Protein AF-A0A7C0ZGD0-F1 (afdb_monomer)

Structure (mmCIF, N/CA/C/O backbone):
data_AF-A0A7C0ZGD0-F1
#
_entry.id   AF-A0A7C0ZGD0-F1
#
loop_
_atom_site.group_PDB
_atom_site.id
_atom_site.type_symbol
_atom_site.label_atom_id
_atom_site.label_alt_id
_atom_site.label_comp_id
_atom_site.label_asym_id
_atom_site.label_entity_id
_atom_site.label_seq_id
_atom_site.pdbx_PDB_ins_code
_atom_site.Cartn_x
_atom_site.Cartn_y
_atom_site.Cartn_z
_atom_site.occupancy
_atom_site.B_iso_or_equiv
_atom_site.auth_seq_id
_atom_site.auth_comp_id
_atom_site.auth_asym_id
_atom_site.auth_atom_id
_atom_site.pdbx_PDB_model_num
ATOM 1 N N . MET A 1 1 ? 12.953 -14.243 -24.165 1.00 50.09 1 MET A N 1
ATOM 2 C CA . MET A 1 1 ? 13.187 -13.141 -23.206 1.00 50.09 1 MET A CA 1
ATOM 3 C C . MET A 1 1 ? 12.539 -13.530 -21.892 1.00 50.09 1 MET A C 1
ATOM 5 O O . MET A 1 1 ? 11.337 -13.744 -21.877 1.00 50.09 1 MET A O 1
ATOM 9 N N . THR A 1 2 ? 13.311 -13.695 -20.823 1.00 66.75 2 THR A N 1
ATOM 10 C CA . THR A 1 2 ? 12.775 -13.910 -19.473 1.00 66.75 2 THR A CA 1
ATOM 11 C C . THR A 1 2 ? 12.337 -12.561 -18.914 1.00 66.75 2 THR A C 1
ATOM 13 O O . THR A 1 2 ? 13.171 -11.709 -18.621 1.00 66.75 2 THR A O 1
ATOM 16 N N . VAL A 1 3 ? 11.027 -12.334 -18.815 1.00 75.19 3 VAL A N 1
ATOM 17 C CA . VAL A 1 3 ? 10.489 -11.143 -18.149 1.00 75.19 3 VAL A CA 1
ATOM 18 C C . VAL A 1 3 ? 10.591 -11.382 -16.648 1.00 75.19 3 VAL A C 1
ATOM 20 O O . VAL A 1 3 ? 9.972 -12.300 -16.117 1.00 75.19 3 VAL A O 1
ATOM 23 N N . GLN A 1 4 ? 11.417 -10.594 -15.962 1.00 80.31 4 GLN A N 1
ATOM 24 C CA . GLN A 1 4 ? 11.511 -10.650 -14.508 1.00 80.31 4 GLN A CA 1
ATOM 25 C C . GLN A 1 4 ? 10.378 -9.807 -13.924 1.00 80.31 4 GLN A C 1
ATOM 27 O O . GLN A 1 4 ? 10.323 -8.600 -14.157 1.00 80.31 4 GLN A O 1
ATOM 32 N N . ILE A 1 5 ? 9.468 -10.439 -13.191 1.00 85.88 5 ILE A N 1
ATOM 33 C CA . ILE A 1 5 ? 8.340 -9.766 -12.545 1.00 85.88 5 ILE A CA 1
ATOM 34 C C . ILE A 1 5 ? 8.624 -9.741 -11.048 1.00 85.88 5 ILE A C 1
ATOM 36 O O . ILE A 1 5 ? 8.964 -10.763 -10.454 1.00 85.88 5 ILE A O 1
ATOM 40 N N . VAL A 1 6 ? 8.525 -8.560 -10.444 1.00 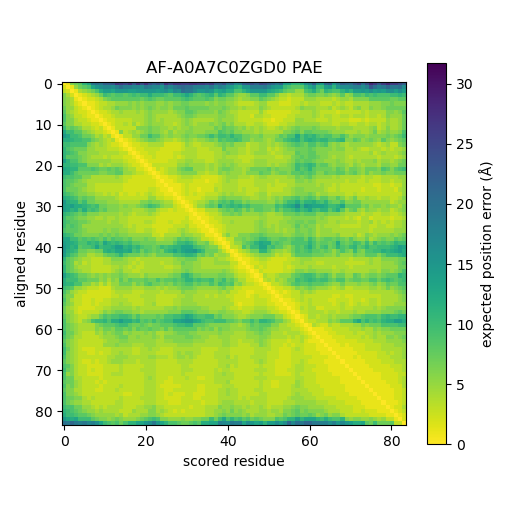87.88 6 VAL A N 1
ATOM 41 C CA . VAL A 1 6 ? 8.524 -8.425 -8.985 1.00 87.88 6 VAL A CA 1
ATOM 42 C C . VAL A 1 6 ? 7.128 -8.010 -8.584 1.00 87.88 6 VAL A C 1
ATOM 44 O O . VAL A 1 6 ? 6.668 -6.937 -8.975 1.00 87.88 6 VAL A O 1
ATOM 47 N N . GLU A 1 7 ? 6.478 -8.861 -7.804 1.00 88.38 7 GLU A N 1
ATOM 48 C CA . GLU A 1 7 ? 5.145 -8.624 -7.273 1.00 88.38 7 GLU A CA 1
ATOM 49 C C . GLU A 1 7 ? 5.144 -8.598 -5.743 1.00 88.38 7 GLU A C 1
ATOM 51 O O . GLU A 1 7 ? 6.012 -9.163 -5.074 1.00 88.38 7 GLU A O 1
ATOM 56 N N . GLY A 1 8 ? 4.175 -7.881 -5.193 1.00 87.75 8 GLY A N 1
ATOM 57 C CA . GLY A 1 8 ? 3.884 -7.789 -3.779 1.00 87.75 8 GLY A CA 1
ATOM 58 C C . GLY A 1 8 ? 2.380 -7.866 -3.575 1.00 87.75 8 GLY A C 1
ATOM 59 O O . GLY A 1 8 ? 1.614 -7.236 -4.302 1.00 87.75 8 GLY A O 1
ATOM 60 N N . PHE A 1 9 ? 1.981 -8.629 -2.567 1.00 88.44 9 PHE A N 1
ATOM 61 C CA . PHE A 1 9 ? 0.592 -8.777 -2.163 1.00 88.44 9 PHE A CA 1
ATOM 62 C C . PHE A 1 9 ? 0.391 -8.119 -0.803 1.00 88.44 9 PHE A C 1
ATOM 64 O O . PHE A 1 9 ? 1.242 -8.219 0.091 1.00 88.44 9 PHE A O 1
ATOM 71 N N . VAL A 1 10 ? -0.730 -7.424 -0.658 1.00 88.81 10 VAL A N 1
ATOM 72 C CA . VAL A 1 10 ? -1.187 -6.883 0.618 1.00 88.81 10 VAL A CA 1
ATOM 73 C C . VAL A 1 10 ? -2.589 -7.406 0.865 1.00 88.81 10 VAL A C 1
ATOM 75 O O . VAL A 1 10 ? -3.505 -7.080 0.117 1.00 88.81 10 VAL A O 1
ATOM 78 N N . GLU A 1 11 ? -2.736 -8.206 1.912 1.00 88.19 11 GLU A N 1
ATOM 79 C CA . GLU A 1 11 ? -4.036 -8.678 2.374 1.00 88.19 11 GLU A CA 1
ATOM 80 C C . GLU A 1 11 ? -4.801 -7.526 3.024 1.00 88.19 11 GLU A C 1
ATOM 82 O O . GLU A 1 11 ? -4.251 -6.761 3.827 1.00 88.19 11 GLU A O 1
ATOM 87 N N . ILE A 1 12 ? -6.066 -7.398 2.642 1.00 86.69 12 ILE A N 1
ATOM 88 C CA . ILE A 1 12 ? -6.990 -6.393 3.144 1.00 86.69 12 ILE A CA 1
ATOM 89 C C . ILE A 1 12 ? -7.923 -7.107 4.132 1.00 86.69 12 ILE A C 1
ATOM 91 O O . ILE A 1 12 ? -8.577 -8.075 3.745 1.00 86.69 12 ILE A O 1
ATOM 95 N N . PRO A 1 13 ? -7.958 -6.688 5.408 1.00 84.44 13 PRO A N 1
ATOM 96 C CA . PRO A 1 13 ? -8.901 -7.231 6.381 1.00 84.44 13 PRO A CA 1
ATOM 97 C C . PRO A 1 13 ? -10.332 -6.775 6.062 1.00 84.44 13 PRO A C 1
ATOM 99 O O . PRO A 1 13 ? -10.520 -5.669 5.565 1.00 84.44 13 PRO A O 1
ATOM 102 N N . ASP A 1 14 ? -11.334 -7.585 6.416 1.00 81.50 14 ASP A N 1
ATOM 103 C CA . ASP A 1 14 ? -12.750 -7.340 6.070 1.00 81.50 14 ASP A CA 1
ATOM 104 C C . ASP A 1 14 ? -13.325 -6.035 6.650 1.00 81.50 14 ASP A C 1
ATOM 106 O O . ASP A 1 14 ? -14.290 -5.480 6.132 1.00 81.50 14 ASP A O 1
ATOM 110 N N . ASP A 1 15 ? -12.705 -5.515 7.708 1.00 82.94 15 ASP A N 1
ATOM 111 C CA . ASP A 1 15 ? -13.080 -4.258 8.367 1.00 82.94 15 ASP A CA 1
ATOM 112 C C . ASP A 1 15 ? -12.628 -3.005 7.583 1.00 82.94 15 ASP A C 1
ATOM 114 O O . ASP A 1 15 ? -12.878 -1.864 7.982 1.00 82.94 15 ASP A O 1
ATOM 118 N N . VAL A 1 16 ? -11.919 -3.201 6.465 1.00 86.56 16 VAL A N 1
ATOM 119 C CA . VAL A 1 16 ? -11.326 -2.136 5.658 1.00 86.56 16 VAL A CA 1
ATOM 120 C C . VAL A 1 16 ? -11.715 -2.286 4.197 1.00 86.56 16 VAL A C 1
ATOM 122 O O . VAL A 1 16 ? -11.452 -3.297 3.557 1.00 86.56 16 VAL A O 1
ATOM 125 N N . ASN A 1 17 ? -12.260 -1.215 3.633 1.00 87.12 17 ASN A N 1
ATOM 126 C CA . ASN A 1 17 ? -12.569 -1.131 2.218 1.00 87.12 17 ASN A CA 1
ATOM 127 C C . ASN A 1 17 ? -11.452 -0.391 1.470 1.00 87.12 17 ASN A C 1
ATOM 129 O O . ASN A 1 17 ? -11.143 0.764 1.781 1.00 87.12 17 ASN A O 1
ATOM 133 N N . LEU A 1 18 ? -10.854 -1.037 0.468 1.00 88.00 18 LEU A N 1
ATOM 134 C CA . LEU A 1 18 ? -9.824 -0.440 -0.382 1.00 88.00 18 LEU A CA 1
ATOM 135 C C . LEU A 1 18 ? -10.389 -0.189 -1.779 1.00 88.00 18 LEU A C 1
ATOM 137 O O . LEU A 1 18 ? -10.839 -1.105 -2.457 1.00 88.00 18 LEU A O 1
ATOM 141 N N . THR A 1 19 ? -10.332 1.059 -2.224 1.00 86.88 19 THR A N 1
ATOM 142 C CA . THR A 1 19 ? -10.747 1.490 -3.560 1.00 86.88 19 THR A CA 1
ATOM 143 C C . THR A 1 19 ? -9.526 1.871 -4.386 1.00 86.88 19 THR A C 1
ATOM 145 O O . THR A 1 19 ? -8.636 2.584 -3.911 1.00 86.88 19 THR A O 1
ATOM 148 N N . LEU A 1 20 ? -9.482 1.398 -5.631 1.00 86.12 20 LEU A N 1
ATOM 149 C CA . LEU A 1 20 ? -8.414 1.699 -6.576 1.00 86.12 20 LEU A CA 1
ATOM 150 C C . LEU A 1 20 ? -8.973 2.492 -7.760 1.00 86.12 20 LEU A C 1
ATOM 152 O O . LEU A 1 20 ? -9.832 1.990 -8.478 1.00 86.12 20 LEU A O 1
ATOM 156 N N . ASP A 1 21 ? -8.465 3.704 -7.979 1.00 83.50 21 ASP A N 1
ATOM 157 C CA . ASP A 1 21 ? -8.815 4.548 -9.128 1.00 83.50 21 ASP A CA 1
ATOM 158 C C . ASP A 1 21 ? -7.558 4.768 -9.983 1.00 83.50 21 ASP A C 1
ATOM 160 O O . ASP A 1 21 ? -6.768 5.696 -9.780 1.00 83.50 21 ASP A O 1
ATOM 164 N N . GLY A 1 22 ? -7.291 3.806 -10.871 1.00 82.12 22 GLY A N 1
ATOM 165 C CA . GLY A 1 22 ? -6.075 3.748 -11.683 1.00 82.12 22 GLY A CA 1
ATOM 166 C C . GLY A 1 22 ? -4.807 3.609 -10.835 1.00 82.12 22 GLY A C 1
ATOM 167 O O . GLY A 1 22 ? -4.396 2.509 -10.482 1.00 82.12 22 GLY A O 1
ATOM 168 N N . SER A 1 23 ? -4.165 4.734 -10.514 1.00 81.81 23 SER A N 1
ATOM 169 C CA . SER A 1 23 ? -2.967 4.784 -9.658 1.00 81.81 23 SER A CA 1
ATOM 170 C C . SER A 1 23 ? -3.224 5.384 -8.273 1.00 81.81 23 SER A C 1
ATOM 172 O O . SER A 1 23 ? -2.286 5.612 -7.507 1.00 81.81 23 SER A O 1
ATOM 174 N N . LYS A 1 24 ? -4.482 5.677 -7.951 1.00 86.31 24 LYS A N 1
ATOM 175 C CA . LYS A 1 24 ? -4.899 6.254 -6.676 1.00 86.31 24 LYS A CA 1
ATOM 176 C C . LYS A 1 24 ? -5.441 5.155 -5.782 1.00 86.31 24 LYS A C 1
ATOM 178 O O . LYS A 1 24 ? -6.269 4.358 -6.210 1.00 86.31 24 LYS A O 1
ATOM 183 N N . VAL A 1 25 ? -4.973 5.130 -4.542 1.00 88.31 25 VAL A N 1
ATOM 184 C CA . VAL A 1 25 ? -5.400 4.168 -3.530 1.00 88.31 25 VAL A CA 1
ATOM 185 C C . VAL A 1 25 ? -6.147 4.925 -2.443 1.00 88.31 25 VAL A C 1
ATOM 187 O O . VAL A 1 25 ? -5.580 5.787 -1.768 1.00 88.31 25 VAL A O 1
ATOM 190 N N . ALA A 1 26 ? -7.416 4.586 -2.267 1.00 89.25 26 ALA A N 1
ATOM 191 C CA . ALA A 1 26 ? -8.244 5.042 -1.165 1.00 89.25 26 ALA A CA 1
ATOM 192 C C . ALA A 1 26 ? -8.479 3.871 -0.211 1.00 89.25 26 ALA A C 1
ATOM 194 O O . ALA A 1 26 ? -8.820 2.773 -0.637 1.00 89.25 26 ALA A O 1
ATOM 195 N N . VAL A 1 27 ? -8.279 4.090 1.081 1.00 90.69 27 VAL A N 1
ATOM 196 C CA . VAL A 1 27 ? -8.520 3.100 2.130 1.00 90.69 27 VAL A CA 1
ATOM 197 C C . VAL A 1 27 ? -9.491 3.704 3.123 1.00 90.69 27 VAL A C 1
ATOM 199 O O . VAL A 1 27 ? -9.219 4.756 3.693 1.00 90.69 27 VAL A O 1
ATOM 202 N N . THR A 1 28 ? -10.618 3.040 3.327 1.00 88.69 28 THR A N 1
ATOM 203 C CA . THR A 1 28 ? -11.679 3.455 4.243 1.00 88.69 28 THR A CA 1
ATOM 204 C C . THR A 1 28 ? -11.842 2.382 5.305 1.00 88.69 28 THR A C 1
ATOM 206 O O . THR A 1 28 ? -12.007 1.215 4.969 1.00 88.69 28 THR A O 1
ATOM 209 N N . GLY A 1 29 ? -11.787 2.761 6.575 1.00 88.44 29 GLY A N 1
ATOM 210 C CA . GLY A 1 29 ? -12.037 1.862 7.700 1.00 88.44 29 GLY A CA 1
ATOM 211 C C . GLY A 1 29 ? -12.883 2.540 8.770 1.00 88.44 29 GLY A C 1
ATOM 212 O O . GLY A 1 29 ? -13.326 3.679 8.605 1.00 88.44 29 GLY A O 1
ATOM 213 N N . VAL A 1 30 ? -13.080 1.847 9.890 1.00 84.75 30 VAL A N 1
ATOM 214 C CA . VAL A 1 30 ? -13.952 2.291 10.991 1.00 84.75 30 VAL A CA 1
ATOM 215 C C . VAL A 1 30 ? -13.546 3.652 11.562 1.00 84.75 30 VAL A C 1
ATOM 217 O O . VAL A 1 30 ? -14.407 4.440 11.947 1.00 84.75 30 VAL A O 1
ATOM 220 N N . LYS A 1 31 ? -12.245 3.965 11.594 1.00 83.38 31 LYS A N 1
ATOM 221 C CA . LYS A 1 31 ? -11.734 5.211 12.187 1.00 83.38 31 LYS A CA 1
ATOM 222 C C . LYS A 1 31 ? -11.540 6.359 11.195 1.00 83.38 31 LYS A C 1
ATOM 224 O O . LYS A 1 31 ? -11.137 7.446 11.599 1.00 83.38 31 LYS A O 1
ATOM 229 N N . GLY A 1 32 ? -11.821 6.146 9.909 1.00 87.19 32 GLY A N 1
ATOM 230 C CA . GLY A 1 32 ? -11.739 7.188 8.887 1.00 87.19 32 GLY A CA 1
ATOM 231 C C . GLY A 1 32 ? -11.254 6.689 7.529 1.00 87.19 32 GLY A C 1
ATOM 232 O O . GLY A 1 32 ? -11.116 5.491 7.281 1.00 87.19 32 GLY A O 1
ATOM 233 N N . SER A 1 33 ? -10.982 7.639 6.637 1.00 88.88 33 SER A N 1
ATOM 234 C CA . SER A 1 33 ? -10.531 7.383 5.269 1.00 88.88 33 SER A CA 1
ATOM 235 C C . SER A 1 33 ? -9.171 8.021 5.001 1.00 88.88 33 SER A C 1
ATOM 237 O O . SER A 1 33 ? -8.970 9.204 5.276 1.00 88.88 33 SER A O 1
ATOM 239 N N . VAL A 1 34 ? -8.256 7.260 4.405 1.00 89.94 34 VAL A N 1
ATOM 240 C CA . VAL A 1 34 ? -6.941 7.721 3.956 1.00 89.94 34 VAL A CA 1
ATOM 241 C C . VAL A 1 34 ? -6.851 7.579 2.446 1.00 89.94 34 VAL A C 1
ATOM 243 O O . VAL A 1 34 ? -7.121 6.521 1.885 1.00 89.94 34 VAL A O 1
ATOM 246 N N . TYR A 1 35 ? -6.418 8.646 1.787 1.00 89.81 35 TYR A N 1
ATOM 247 C CA . TYR A 1 35 ? -6.245 8.684 0.343 1.00 89.81 35 TYR A CA 1
ATOM 248 C C . TYR A 1 35 ? -4.781 8.935 -0.014 1.00 89.81 35 TYR A C 1
ATOM 250 O O . TYR A 1 35 ? -4.120 9.785 0.591 1.00 89.81 35 TYR A O 1
ATOM 258 N N . ARG A 1 36 ? -4.268 8.210 -1.014 1.00 87.75 36 ARG A N 1
ATOM 259 C CA . ARG A 1 36 ? -2.904 8.389 -1.510 1.00 87.75 36 ARG A CA 1
ATOM 260 C C . ARG A 1 36 ? -2.801 8.187 -3.015 1.00 87.75 36 ARG A C 1
ATOM 262 O O . ARG A 1 36 ? -3.289 7.203 -3.563 1.00 87.75 36 ARG A O 1
ATOM 269 N N . ASP A 1 37 ? -2.101 9.106 -3.668 1.00 86.38 37 ASP A N 1
ATOM 270 C CA . ASP A 1 37 ? -1.839 9.056 -5.104 1.00 86.38 37 ASP A CA 1
ATOM 271 C C . ASP A 1 37 ? -0.455 8.447 -5.389 1.00 86.38 37 ASP A C 1
ATOM 273 O O . ASP A 1 37 ? 0.567 8.912 -4.871 1.00 86.38 37 ASP A O 1
ATOM 277 N N . PHE A 1 38 ? -0.419 7.399 -6.215 1.00 81.38 38 PHE A N 1
ATOM 278 C CA . PHE A 1 38 ? 0.808 6.745 -6.676 1.00 81.38 38 PHE A CA 1
ATOM 279 C C . PHE A 1 38 ? 1.044 6.901 -8.189 1.00 81.38 38 PHE A C 1
ATOM 281 O O . PHE A 1 38 ? 1.889 6.201 -8.755 1.00 81.38 38 PHE A O 1
ATOM 288 N N . GLY A 1 39 ? 0.369 7.848 -8.852 1.00 76.25 39 GLY A N 1
ATOM 289 C CA . GLY A 1 39 ? 0.469 8.072 -10.300 1.00 76.25 39 GLY A CA 1
ATOM 290 C C . GLY A 1 39 ? 1.888 8.371 -10.786 1.00 76.25 39 GLY A C 1
ATOM 291 O O . GLY A 1 39 ? 2.262 8.023 -11.903 1.00 76.25 39 GLY A O 1
ATOM 292 N N . HIS A 1 40 ? 2.733 8.926 -9.917 1.00 74.88 40 HIS A N 1
ATOM 293 C CA . HIS A 1 40 ? 4.127 9.241 -10.229 1.00 74.88 40 HIS A CA 1
ATOM 294 C C . HIS A 1 40 ? 5.026 8.007 -10.435 1.00 74.88 40 HIS A C 1
ATOM 296 O O . HIS A 1 40 ? 6.074 8.120 -11.068 1.00 74.88 40 HIS A O 1
ATOM 302 N N . THR A 1 41 ? 4.656 6.834 -9.909 1.00 69.94 41 THR A N 1
ATOM 303 C CA . THR A 1 41 ? 5.563 5.673 -9.866 1.00 69.94 41 THR A CA 1
ATOM 304 C C . THR A 1 41 ? 5.377 4.700 -11.050 1.00 69.94 41 THR A C 1
ATOM 306 O O . THR A 1 41 ? 6.206 3.809 -11.234 1.00 69.94 41 THR A O 1
ATOM 309 N N . LYS A 1 42 ? 4.368 4.901 -11.922 1.00 74.69 42 LYS A N 1
ATOM 310 C CA . LYS A 1 42 ? 4.064 4.024 -13.083 1.00 74.69 42 LYS A CA 1
ATOM 311 C C . LYS A 1 42 ? 4.114 2.526 -12.730 1.00 74.69 42 LYS A C 1
ATOM 313 O O . LYS A 1 42 ? 4.731 1.740 -13.446 1.00 74.69 42 LYS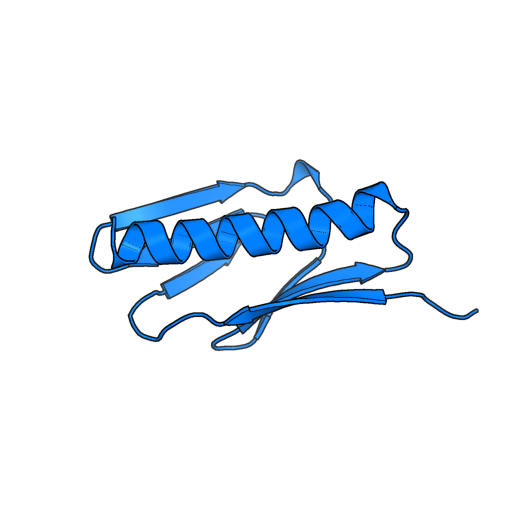 A O 1
ATOM 318 N N . LEU A 1 43 ? 3.555 2.155 -11.583 1.00 81.56 43 LEU A N 1
ATOM 319 C CA . LEU A 1 43 ? 3.452 0.762 -11.153 1.00 81.56 43 LEU A CA 1
ATOM 320 C C . LEU A 1 43 ? 2.083 0.199 -11.523 1.00 81.56 43 LEU A C 1
ATOM 322 O O . LEU A 1 43 ? 1.114 0.953 -11.624 1.00 81.56 43 LEU A O 1
ATOM 326 N N . ASN A 1 44 ? 2.010 -1.121 -11.656 1.00 85.69 44 ASN A N 1
ATOM 327 C CA . ASN A 1 44 ? 0.742 -1.798 -11.852 1.00 85.69 44 ASN A CA 1
ATOM 328 C C . ASN A 1 44 ? 0.142 -2.147 -10.490 1.00 85.69 44 ASN A C 1
ATOM 330 O O . ASN A 1 44 ? 0.817 -2.703 -9.615 1.00 85.69 44 ASN A O 1
ATOM 334 N N . LEU A 1 45 ? -1.119 -1.771 -10.320 1.00 86.94 45 LEU A N 1
ATOM 335 C CA . LEU A 1 45 ? -1.919 -1.995 -9.129 1.00 86.94 45 LEU A CA 1
ATOM 336 C C . LEU A 1 45 ? -3.206 -2.686 -9.559 1.00 86.94 45 LEU A C 1
ATOM 338 O O . LEU A 1 45 ? -3.868 -2.231 -10.487 1.00 86.94 45 LEU A O 1
ATOM 342 N N . GLU A 1 46 ? -3.564 -3.758 -8.872 1.00 87.75 46 GLU A N 1
ATOM 343 C CA . GLU A 1 46 ? -4.792 -4.499 -9.134 1.00 87.75 46 GLU A CA 1
ATOM 344 C C . GLU A 1 46 ? -5.398 -4.951 -7.820 1.00 87.75 46 GLU A C 1
ATOM 346 O O . GLU A 1 46 ? -4.716 -5.496 -6.951 1.00 87.75 46 GLU A O 1
ATOM 351 N N . LEU A 1 47 ? -6.696 -4.713 -7.673 1.00 85.25 47 LEU A N 1
ATOM 352 C CA . LEU A 1 47 ? -7.455 -5.189 -6.533 1.00 85.25 47 LEU A CA 1
ATOM 353 C C . LEU A 1 47 ? -8.019 -6.574 -6.861 1.00 85.25 47 LEU A C 1
ATOM 355 O O . LEU A 1 47 ? -9.000 -6.700 -7.589 1.00 85.25 47 LEU A O 1
ATOM 359 N N . ALA A 1 48 ? -7.396 -7.613 -6.317 1.00 81.31 48 ALA A N 1
ATOM 360 C CA . ALA A 1 48 ? -7.844 -8.993 -6.420 1.00 81.31 48 ALA A CA 1
ATOM 361 C C . ALA A 1 48 ? -8.717 -9.340 -5.202 1.00 81.31 48 ALA A C 1
ATOM 363 O O . ALA A 1 48 ? -8.264 -9.989 -4.258 1.00 81.31 48 ALA A O 1
ATOM 364 N N . GLY A 1 49 ? -9.966 -8.865 -5.198 1.00 79.38 49 GLY A N 1
ATOM 365 C CA . GLY A 1 49 ? -10.913 -9.100 -4.100 1.00 79.38 49 GLY A CA 1
ATOM 366 C C . GLY A 1 49 ? -10.388 -8.565 -2.762 1.00 79.38 49 GLY A C 1
ATOM 367 O O . GLY A 1 49 ? -10.288 -7.355 -2.586 1.00 79.38 49 GLY A O 1
ATOM 368 N N . ASN A 1 50 ? -9.995 -9.467 -1.855 1.00 83.88 50 ASN A N 1
ATOM 369 C CA . ASN A 1 50 ? -9.425 -9.140 -0.536 1.00 83.88 50 ASN A CA 1
ATOM 370 C C . ASN A 1 50 ? -7.904 -8.909 -0.542 1.00 83.88 50 ASN A C 1
ATOM 372 O O . ASN A 1 50 ? -7.279 -8.826 0.514 1.00 83.88 50 ASN A O 1
ATOM 376 N N . SER A 1 51 ? -7.256 -8.855 -1.703 1.00 86.12 51 SER A N 1
ATOM 377 C CA . SER A 1 51 ? -5.815 -8.615 -1.786 1.00 86.12 51 SER A CA 1
ATOM 378 C C . SER A 1 51 ? -5.484 -7.558 -2.822 1.00 86.12 51 SER A C 1
ATOM 380 O O . SER A 1 51 ? -5.921 -7.623 -3.966 1.00 86.12 51 SER A O 1
ATOM 382 N N . LEU A 1 52 ? -4.649 -6.597 -2.441 1.00 87.69 52 LEU A N 1
ATOM 383 C CA . LEU A 1 52 ? -4.055 -5.663 -3.383 1.00 87.69 52 LEU A CA 1
ATOM 384 C C . LEU A 1 52 ? -2.775 -6.279 -3.953 1.00 87.69 52 LEU A C 1
ATOM 386 O O . LEU A 1 52 ? -1.804 -6.508 -3.224 1.00 87.69 52 LEU A O 1
ATOM 390 N N . ARG A 1 53 ? -2.773 -6.518 -5.262 1.00 89.19 53 ARG A N 1
ATOM 391 C CA . ARG A 1 53 ? -1.610 -6.951 -6.028 1.00 89.19 53 ARG A CA 1
ATOM 392 C C . ARG A 1 53 ? -0.890 -5.739 -6.601 1.00 89.19 53 ARG A C 1
ATOM 394 O O . ARG A 1 53 ? -1.488 -4.854 -7.206 1.00 89.19 53 ARG A O 1
ATOM 401 N N . ILE A 1 54 ? 0.419 -5.714 -6.407 1.00 89.50 54 ILE A N 1
ATOM 402 C CA . ILE A 1 54 ? 1.302 -4.629 -6.822 1.00 89.50 54 ILE A CA 1
ATOM 403 C C . ILE A 1 54 ? 2.453 -5.267 -7.580 1.00 89.50 54 ILE A C 1
ATOM 405 O O . ILE A 1 54 ? 3.182 -6.059 -6.991 1.00 89.50 54 ILE A O 1
ATOM 409 N N . TRP A 1 55 ? 2.655 -4.947 -8.854 1.00 88.44 55 TRP A N 1
ATOM 410 C CA . TRP A 1 55 ? 3.750 -5.551 -9.615 1.00 88.44 55 TRP A CA 1
ATOM 411 C C . TRP A 1 55 ? 4.419 -4.586 -10.579 1.00 88.44 55 TRP A C 1
ATOM 413 O O . TRP A 1 55 ? 3.895 -3.531 -10.943 1.00 88.44 55 TRP A O 1
ATOM 423 N N . TYR A 1 56 ? 5.630 -4.971 -10.970 1.00 88.62 56 TYR A N 1
ATOM 424 C CA . TYR A 1 56 ? 6.415 -4.277 -11.972 1.00 88.62 56 TYR A C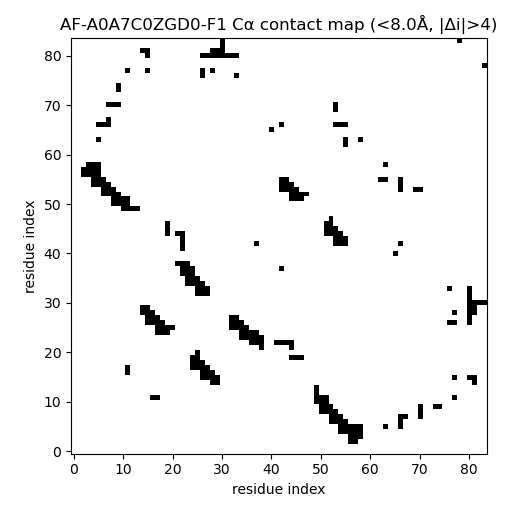A 1
ATOM 425 C C . TYR A 1 56 ? 7.071 -5.288 -12.910 1.00 88.62 56 TYR A C 1
ATOM 427 O O . TYR A 1 56 ? 7.685 -6.259 -12.459 1.00 88.62 56 TYR A O 1
ATOM 435 N N . GLU A 1 57 ? 6.960 -5.040 -14.212 1.00 86.81 57 GLU A N 1
ATOM 436 C CA . GLU A 1 57 ? 7.588 -5.849 -15.253 1.00 86.81 57 GLU A CA 1
ATOM 437 C C . GLU A 1 57 ? 8.981 -5.301 -15.568 1.00 86.81 57 GLU A C 1
ATOM 439 O O . GLU A 1 57 ? 9.161 -4.109 -15.814 1.00 86.81 57 GLU A O 1
ATOM 444 N N . ASN A 1 58 ? 9.985 -6.175 -15.547 1.00 84.00 58 ASN A N 1
ATOM 445 C CA . ASN A 1 58 ? 11.389 -5.834 -15.764 1.00 84.00 58 ASN A CA 1
ATOM 446 C C . ASN A 1 58 ? 11.916 -4.682 -14.868 1.00 84.00 58 ASN A C 1
ATOM 448 O O . ASN A 1 58 ? 12.455 -3.687 -15.370 1.00 84.00 58 ASN A O 1
ATOM 452 N N . PRO A 1 59 ? 11.767 -4.776 -13.531 1.00 82.50 59 PRO A N 1
ATOM 453 C CA . PRO A 1 59 ? 12.159 -3.700 -12.639 1.00 82.50 59 PRO A CA 1
ATOM 454 C C . PRO A 1 59 ? 13.680 -3.588 -12.497 1.00 82.50 59 PRO A C 1
ATOM 456 O O . PRO A 1 59 ? 14.394 -4.556 -12.241 1.00 82.50 59 PRO A O 1
ATOM 459 N N . ARG A 1 60 ? 14.182 -2.353 -12.512 1.00 85.19 60 ARG A N 1
ATOM 460 C CA . ARG A 1 60 ? 15.501 -2.010 -11.959 1.00 85.19 60 ARG A CA 1
ATOM 461 C C . ARG A 1 60 ? 15.472 -2.121 -10.431 1.00 85.19 60 ARG A C 1
ATOM 463 O O . ARG A 1 60 ? 14.410 -2.039 -9.815 1.00 85.19 60 ARG A O 1
ATOM 470 N N . LYS A 1 61 ? 16.646 -2.161 -9.784 1.00 84.19 61 LYS A N 1
ATOM 471 C CA . LYS A 1 61 ? 16.772 -2.193 -8.305 1.00 84.19 61 LYS A CA 1
ATOM 472 C C . LYS A 1 61 ? 15.893 -1.151 -7.587 1.00 84.19 61 LYS A C 1
ATOM 474 O O . LYS A 1 61 ? 15.294 -1.461 -6.563 1.00 84.19 61 LYS A O 1
ATOM 479 N N . LYS A 1 62 ? 15.770 0.061 -8.147 1.00 84.56 62 LYS A N 1
ATOM 480 C CA . LYS A 1 62 ? 14.909 1.131 -7.605 1.00 84.56 62 LYS A CA 1
ATOM 481 C C . LYS A 1 62 ? 13.410 0.810 -7.707 1.00 84.56 62 LYS A C 1
ATOM 483 O O . LYS A 1 62 ? 12.677 1.060 -6.761 1.00 84.56 62 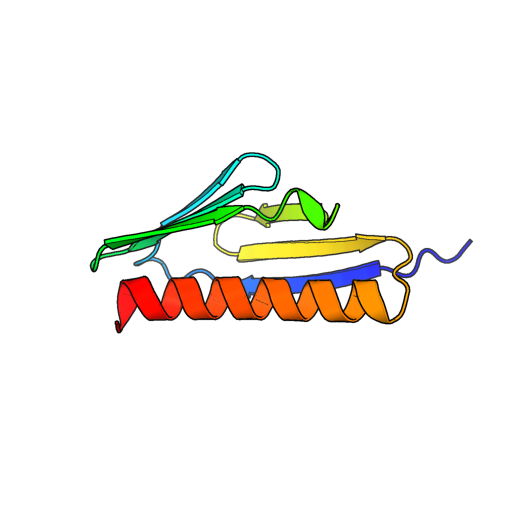LYS A O 1
ATOM 488 N N . GLN A 1 63 ? 12.960 0.238 -8.822 1.00 87.00 63 GLN A N 1
ATOM 489 C CA . GLN A 1 63 ? 11.552 -0.121 -9.045 1.00 87.00 63 GLN A CA 1
ATOM 490 C C . GLN A 1 63 ? 11.135 -1.316 -8.183 1.00 87.00 63 GLN A C 1
ATOM 492 O O . GLN A 1 63 ? 10.075 -1.291 -7.570 1.00 87.00 63 GLN A O 1
ATOM 497 N N . ALA A 1 64 ? 12.009 -2.316 -8.038 1.00 85.81 64 ALA A N 1
ATOM 498 C CA . ALA A 1 64 ? 11.764 -3.436 -7.130 1.00 85.81 64 ALA A CA 1
ATOM 499 C C . ALA A 1 64 ? 11.618 -2.970 -5.667 1.00 85.81 64 ALA A C 1
ATOM 501 O O . ALA A 1 64 ? 10.786 -3.490 -4.923 1.00 85.81 64 ALA A O 1
ATOM 502 N N . ALA A 1 65 ? 12.392 -1.959 -5.253 1.00 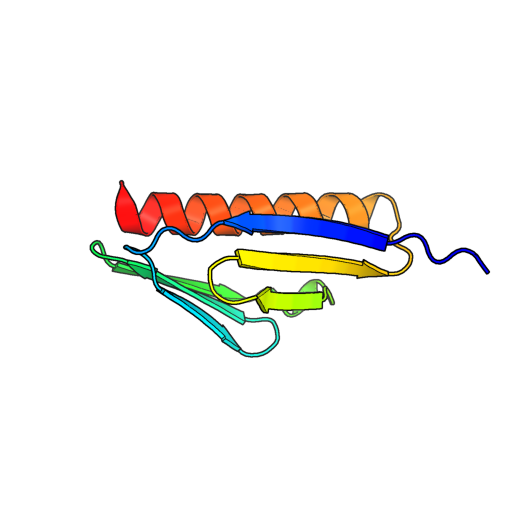87.06 65 ALA A N 1
ATOM 503 C CA . ALA A 1 65 ? 12.233 -1.334 -3.943 1.00 87.06 65 ALA A CA 1
ATOM 504 C C . ALA A 1 65 ? 10.903 -0.569 -3.825 1.00 87.06 65 ALA A C 1
ATOM 506 O O . ALA A 1 65 ? 10.235 -0.684 -2.801 1.00 87.06 65 ALA A O 1
ATOM 507 N N . LEU A 1 66 ? 10.483 0.139 -4.880 1.00 87.75 66 LEU A N 1
ATOM 508 C CA . LEU A 1 66 ? 9.211 0.868 -4.911 1.00 87.75 66 LEU A CA 1
ATOM 509 C C . LEU A 1 66 ? 8.004 -0.049 -4.688 1.00 87.75 66 LEU A C 1
ATOM 511 O O . LEU A 1 66 ? 7.141 0.310 -3.894 1.00 87.75 66 LEU A O 1
ATOM 515 N N . VAL A 1 67 ? 7.968 -1.245 -5.291 1.00 88.50 67 VAL A N 1
ATOM 516 C CA . VAL A 1 67 ? 6.889 -2.230 -5.048 1.00 88.50 67 VAL A CA 1
ATOM 517 C C . VAL A 1 67 ? 6.748 -2.519 -3.549 1.00 88.50 67 VAL A C 1
ATOM 519 O O . VAL A 1 67 ? 5.654 -2.434 -2.991 1.00 88.50 67 VAL A O 1
ATOM 522 N N . LYS A 1 68 ? 7.870 -2.765 -2.859 1.00 88.06 68 LYS A N 1
ATOM 523 C CA . LYS A 1 68 ? 7.883 -2.990 -1.404 1.00 88.06 68 LYS A CA 1
ATOM 524 C C . LYS A 1 68 ? 7.467 -1.744 -0.623 1.00 88.06 68 LYS A C 1
ATOM 526 O O . LYS A 1 68 ? 6.749 -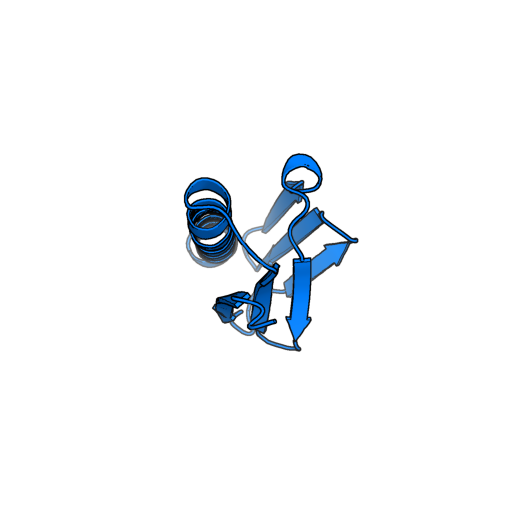1.852 0.368 1.00 88.06 68 LYS A O 1
ATOM 531 N N . THR A 1 69 ? 7.899 -0.562 -1.057 1.00 88.81 69 THR A N 1
ATOM 532 C CA . THR A 1 69 ? 7.532 0.707 -0.422 1.00 88.81 69 THR A CA 1
ATOM 533 C C . THR A 1 69 ? 6.031 0.965 -0.511 1.00 88.81 69 THR A C 1
ATOM 535 O O . THR A 1 69 ? 5.437 1.347 0.497 1.00 88.81 69 THR A O 1
ATOM 538 N N . VAL A 1 70 ? 5.406 0.746 -1.671 1.00 88.31 70 VAL A N 1
ATOM 539 C CA . VAL A 1 70 ? 3.955 0.916 -1.841 1.00 88.31 70 VAL A CA 1
ATOM 540 C C . VAL A 1 70 ? 3.205 -0.113 -1.000 1.00 88.31 70 VAL A C 1
ATOM 542 O O . VAL A 1 70 ? 2.323 0.273 -0.238 1.00 88.31 70 VAL A O 1
ATOM 545 N N . ALA A 1 71 ? 3.618 -1.385 -1.029 1.00 88.94 71 ALA A N 1
ATOM 546 C CA . ALA A 1 71 ? 3.011 -2.428 -0.201 1.00 88.94 71 ALA A CA 1
ATOM 547 C C . ALA A 1 71 ? 3.023 -2.068 1.298 1.00 88.94 71 ALA A C 1
ATOM 549 O O . ALA A 1 71 ? 2.022 -2.224 1.998 1.00 88.94 71 ALA A O 1
ATOM 550 N N . SER A 1 72 ? 4.138 -1.525 1.795 1.00 91.31 72 SER A N 1
ATOM 551 C CA . SER A 1 72 ? 4.242 -1.061 3.182 1.00 91.31 72 SER A CA 1
ATOM 552 C C . SER A 1 72 ? 3.379 0.165 3.471 1.00 91.31 72 SER A C 1
ATOM 554 O O . SER A 1 72 ? 2.766 0.228 4.533 1.00 91.31 72 SER A O 1
ATOM 556 N N . HIS A 1 73 ? 3.283 1.122 2.542 1.00 89.19 73 HIS A N 1
ATOM 557 C CA . HIS A 1 73 ? 2.390 2.270 2.710 1.00 89.19 73 HIS A CA 1
ATOM 558 C C . HIS A 1 73 ? 0.931 1.836 2.818 1.00 89.19 73 HIS A C 1
ATOM 560 O O . HIS A 1 73 ? 0.244 2.298 3.721 1.00 89.19 73 HIS A O 1
ATOM 566 N N . VAL A 1 74 ? 0.481 0.917 1.962 1.00 88.50 74 VAL A N 1
ATOM 567 C CA . VAL A 1 74 ? -0.893 0.398 2.014 1.00 88.50 74 VAL A CA 1
ATOM 568 C C . VAL A 1 74 ? -1.140 -0.338 3.329 1.00 88.50 74 VAL A C 1
ATOM 570 O O . VAL A 1 74 ? -2.129 -0.066 4.001 1.00 88.50 74 VAL A O 1
ATOM 573 N N . ARG A 1 75 ? -0.204 -1.184 3.776 1.00 89.88 75 ARG A N 1
ATOM 574 C CA . ARG A 1 75 ? -0.312 -1.859 5.081 1.00 89.88 75 ARG A CA 1
ATOM 575 C C . ARG A 1 75 ? -0.403 -0.866 6.244 1.00 89.88 75 ARG A C 1
ATOM 577 O O . ARG A 1 75 ? -1.169 -1.083 7.178 1.00 89.88 75 ARG A O 1
ATOM 584 N N . ASN A 1 76 ? 0.351 0.229 6.187 1.00 91.50 76 ASN A N 1
ATOM 585 C CA . ASN A 1 76 ? 0.290 1.283 7.199 1.00 91.50 76 ASN A CA 1
ATOM 586 C C . ASN A 1 76 ? -1.022 2.070 7.133 1.00 91.50 76 ASN A C 1
ATOM 588 O O . ASN A 1 76 ? -1.560 2.412 8.178 1.00 91.50 76 ASN A O 1
ATOM 592 N N . MET A 1 77 ? -1.559 2.319 5.936 1.00 89.25 77 MET A N 1
ATOM 593 C CA . MET A 1 77 ? -2.876 2.939 5.760 1.00 89.25 77 MET A CA 1
ATOM 594 C C . MET A 1 77 ? -3.975 2.074 6.383 1.00 89.25 77 MET A C 1
ATOM 596 O O . MET A 1 77 ? -4.764 2.586 7.169 1.00 89.25 77 MET A O 1
ATOM 600 N N . ILE A 1 78 ? -3.964 0.763 6.112 1.00 88.75 78 ILE A N 1
ATOM 601 C CA . ILE A 1 78 ? -4.886 -0.216 6.712 1.00 88.75 78 ILE A CA 1
ATOM 602 C C . ILE A 1 78 ? -4.781 -0.189 8.243 1.00 88.75 78 ILE A C 1
ATOM 604 O O . ILE A 1 78 ? -5.790 -0.074 8.935 1.00 88.75 78 ILE A O 1
ATOM 608 N N . LYS A 1 79 ? -3.559 -0.240 8.791 1.00 88.62 79 LYS A N 1
ATOM 609 C CA . LYS A 1 79 ? -3.342 -0.141 10.244 1.00 88.62 79 LYS A CA 1
ATOM 610 C C . LYS A 1 79 ? -3.826 1.190 10.821 1.00 88.62 79 LYS A C 1
ATOM 612 O O . LYS A 1 79 ? -4.399 1.200 11.902 1.00 88.62 79 LYS A O 1
ATOM 617 N N . GLY A 1 80 ? -3.626 2.294 10.108 1.00 88.75 80 GLY A N 1
ATOM 618 C CA . GLY A 1 80 ? -4.060 3.622 10.536 1.00 88.75 80 GLY A CA 1
ATOM 619 C C . GLY A 1 80 ? -5.580 3.751 10.631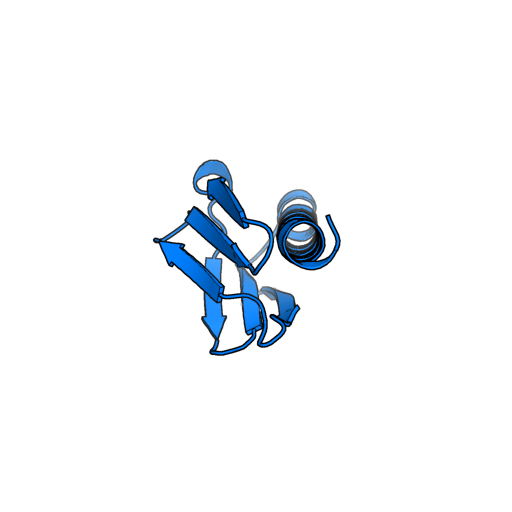 1.00 88.75 80 GLY A C 1
ATOM 620 O O . GLY A 1 80 ? -6.076 4.295 11.606 1.00 88.75 80 GLY A O 1
ATOM 621 N N . VAL A 1 81 ? -6.333 3.202 9.674 1.00 88.00 81 VAL A N 1
ATOM 622 C CA . VAL A 1 81 ? -7.808 3.288 9.699 1.00 88.00 81 VAL A CA 1
ATOM 623 C C . VAL A 1 81 ? -8.476 2.284 10.647 1.00 88.00 81 VAL A C 1
ATOM 625 O O . VAL A 1 81 ? -9.654 2.442 10.961 1.00 88.00 81 VAL A O 1
ATOM 628 N N . THR A 1 82 ? -7.745 1.260 11.101 1.00 84.56 82 THR A N 1
ATOM 629 C CA . THR A 1 82 ? -8.247 0.225 12.027 1.00 84.56 82 THR A CA 1
ATOM 630 C C . THR A 1 82 ? -7.814 0.479 13.468 1.00 84.56 82 THR A C 1
ATOM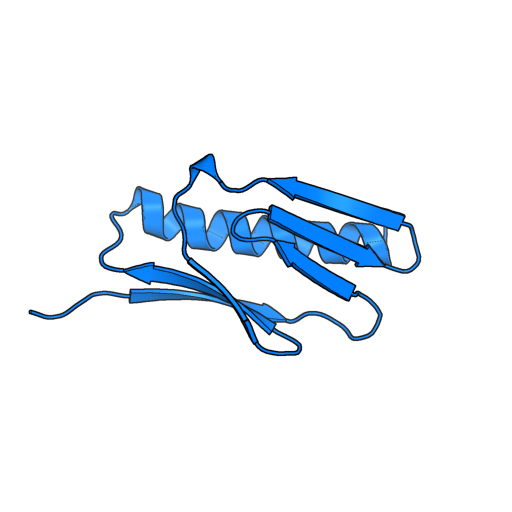 632 O O . THR A 1 82 ? -8.638 0.536 14.378 1.00 84.56 82 THR A O 1
ATOM 635 N N . GLN A 1 83 ? -6.512 0.651 13.696 1.00 82.31 83 GLN A N 1
ATOM 636 C CA . GLN A 1 83 ? -5.920 0.772 15.029 1.00 82.31 83 GLN A CA 1
ATOM 637 C C . GLN A 1 83 ? -5.617 2.214 15.437 1.00 82.31 83 GLN A C 1
ATOM 639 O O . GLN A 1 83 ? -5.475 2.444 16.637 1.00 82.31 83 GLN A O 1
ATOM 644 N N . GLY A 1 84 ? -5.543 3.145 14.479 1.00 63.94 84 GLY A N 1
ATOM 645 C CA . GLY A 1 84 ? -5.082 4.527 14.678 1.00 63.94 84 GLY A CA 1
ATOM 646 C C . GLY A 1 84 ? -5.902 5.401 15.610 1.00 63.94 84 GLY A C 1
ATOM 647 O O . GLY A 1 84 ? -7.007 4.996 16.030 1.00 63.94 84 GLY A O 1
#

Sequence (84 aa):
MTVQIVEGFVEIPDDVNLTLDGSKVAVTGVKGSVYRDFGHTKLNLELAGNSLRIWYENPRKKQAALVKTVASHVRNMIKGVTQG

Solvent-accessible surface area (backbone atoms only — not comparable to full-atom values): 4889 Å² total; per-residue (Å²): 134,87,80,50,70,51,72,43,76,37,81,52,56,93,76,43,51,75,48,75,61,81,46,30,43,36,40,38,28,87,75,39,73,50,76,48,79,46,65,89,69,78,63,49,63,44,77,59,85,58,28,41,40,31,37,38,77,64,55,53,78,69,50,52,48,46,44,56,52,51,47,50,49,52,54,49,49,55,46,45,19,69,72,98

pLDDT: mean 84.95, std 6.34, range [50.09, 91.5]

Radius of gyration: 13.01 Å; Cα contacts (8 Å, |Δi|>4): 148; chains: 1; bounding box: 31×23×38 Å

Nearest PDB structures (foldseek):
  7oyd-assembly1_H  TM=9.609E-01  e=1.315E-08  Oryctolagus cunicu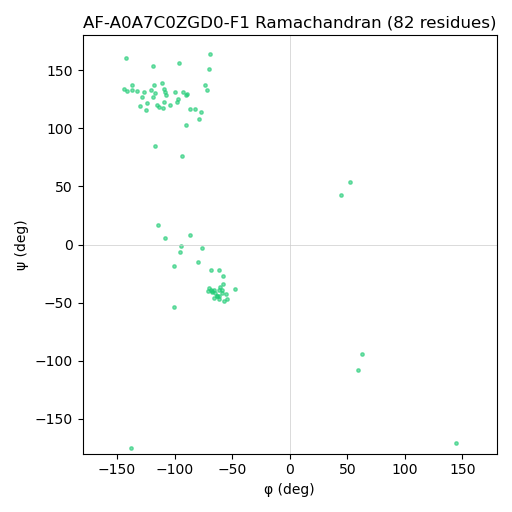lus
  7qiz-assembly1_K  TM=9.642E-01  e=4.365E-07  Solanum lycopersicum
  7pwg-assembly1_H  TM=9.591E-01  e=6.613E-07  Giardia lamblia ATCC 50803
  8p5d-assembly1_LH0  TM=9.638E-01  e=3.095E-06  Spraguea lophii 42_110
  6zu5-assembly1_LH0  TM=9.580E-01  e=5.604E-06  Paranosema locustae

Secondary structure (DSSP, 8-state):
----EEEEEEEPPTTEEEEEETTEEEEEETTEEEEEE-GGG--EEEEETTEEEEEEES--HHHHHHHHHHHHHHHHHHHHHHH-

Foldseek 3Di:
DDWDKQKDKAFADPQWDWDDDFQKIWIAGPQGIDIDGRPVLPWDWDDPPRMIMTMDINDDPVNSVVNVVVSVVVVVRSCVNYVD

Mean predicted aligned error: 5.32 Å